Protein AF-B0D7U7-F1 (afdb_monomer)

Radius of gyration: 21.38 Å; Cα contacts (8 Å, |Δi|>4): 33; chains: 1; bounding box: 40×20×66 Å

pLDDT: mean 74.27, std 16.55, range [38.91, 92.75]

Mean predicted aligned error: 14.54 Å

Secondary structure (DSSP, 8-state):
-HHHHHHHHHHHHHHHTTT-HHHHHHHHTT-HHHHHHHHHHHTTS---SS-------TT--S--------------

Sequence (76 aa):
MSATLSYDLLLRILDHFRDDHTTLYSYSLVNWEFNRAASKILYSRAVLSPPFQRVLDLRNTGIPVQVFRTSLQSKP

Structure (mmCIF, N/CA/C/O backbone):
data_AF-B0D7U7-F1
#
_entry.id   AF-B0D7U7-F1
#
loop_
_atom_site.group_PDB
_atom_site.id
_atom_site.type_symbol
_atom_site.label_atom_id
_atom_site.label_alt_id
_atom_site.label_comp_id
_atom_site.label_asym_id
_atom_site.label_entity_id
_atom_site.label_seq_id
_atom_site.pdbx_PDB_ins_code
_atom_site.Cartn_x
_atom_site.Cartn_y
_atom_site.Cartn_z
_atom_site.occupancy
_atom_site.B_iso_or_equiv
_atom_site.auth_seq_id
_atom_site.auth_comp_id
_atom_site.auth_asym_id
_atom_site.auth_atom_id
_atom_site.pdbx_PDB_model_num
ATOM 1 N N . MET A 1 1 ? 3.498 -6.519 -25.430 1.00 50.56 1 MET A N 1
ATOM 2 C CA . MET A 1 1 ? 3.325 -7.758 -24.634 1.00 50.56 1 MET A CA 1
ATOM 3 C C . MET A 1 1 ? 4.156 -7.777 -23.344 1.00 50.56 1 MET A C 1
ATOM 5 O O . MET A 1 1 ? 3.700 -8.383 -22.392 1.00 50.56 1 MET A O 1
ATOM 9 N N . SER A 1 2 ? 5.311 -7.096 -23.257 1.00 63.50 2 SER A N 1
ATOM 10 C CA . SER A 1 2 ? 6.128 -7.033 -22.021 1.00 63.50 2 SER A CA 1
ATOM 11 C C . SER A 1 2 ? 5.501 -6.199 -20.879 1.00 63.50 2 SER A C 1
ATOM 13 O O . SER A 1 2 ? 5.500 -6.636 -19.733 1.00 63.50 2 SER A O 1
ATOM 15 N N . 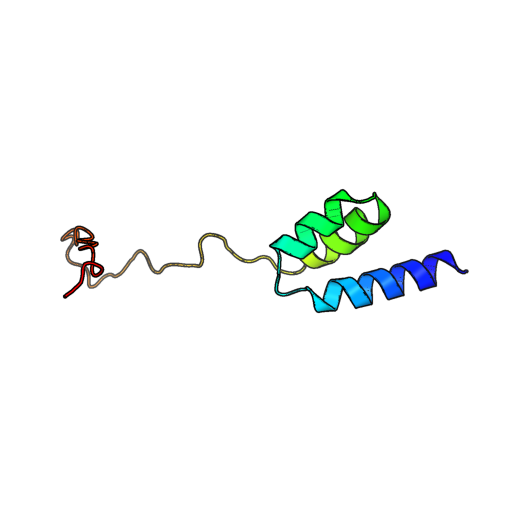ALA A 1 3 ? 4.878 -5.054 -21.196 1.00 68.50 3 ALA A N 1
ATOM 16 C CA . ALA A 1 3 ? 4.347 -4.116 -20.194 1.00 68.50 3 ALA A CA 1
ATOM 17 C C . ALA A 1 3 ? 3.261 -4.708 -19.268 1.00 68.50 3 ALA A C 1
ATOM 19 O O . ALA A 1 3 ? 3.154 -4.342 -18.100 1.00 68.50 3 ALA A O 1
ATOM 20 N N . THR A 1 4 ? 2.460 -5.644 -19.778 1.00 75.50 4 THR A N 1
ATOM 21 C CA . THR A 1 4 ? 1.406 -6.309 -19.003 1.00 75.50 4 THR A CA 1
ATOM 22 C C . THR A 1 4 ? 2.004 -7.244 -17.953 1.00 75.50 4 THR A C 1
ATOM 24 O O . THR A 1 4 ? 1.595 -7.220 -16.798 1.00 75.50 4 THR A O 1
ATOM 27 N N . LEU A 1 5 ? 3.046 -7.991 -18.330 1.00 79.38 5 LEU A N 1
ATOM 28 C CA . LEU A 1 5 ? 3.735 -8.924 -17.441 1.00 79.38 5 LEU A CA 1
ATOM 29 C C . LEU A 1 5 ? 4.496 -8.194 -16.325 1.00 79.38 5 LEU A C 1
ATOM 31 O O . LEU A 1 5 ? 4.501 -8.647 -15.182 1.00 79.38 5 LEU A O 1
ATOM 35 N N . SER A 1 6 ? 5.092 -7.035 -16.629 1.00 85.25 6 SER A N 1
ATOM 36 C CA . SER A 1 6 ? 5.718 -6.190 -15.606 1.00 85.25 6 SER A CA 1
ATOM 37 C C . SER A 1 6 ? 4.702 -5.630 -14.612 1.00 85.25 6 SER A C 1
ATOM 39 O O . SER A 1 6 ? 4.983 -5.611 -13.417 1.00 85.25 6 SER A O 1
ATOM 41 N N . TYR A 1 7 ? 3.518 -5.220 -15.078 1.00 88.12 7 TYR A N 1
ATOM 42 C CA . TYR A 1 7 ? 2.460 -4.722 -14.199 1.00 88.12 7 TYR A CA 1
ATOM 43 C C . TYR A 1 7 ? 1.932 -5.823 -13.270 1.00 88.12 7 TYR A C 1
ATOM 45 O O . TYR A 1 7 ? 1.799 -5.596 -12.068 1.00 88.12 7 TYR A O 1
ATOM 53 N N . ASP A 1 8 ? 1.707 -7.032 -13.792 1.00 88.88 8 ASP A N 1
ATOM 54 C CA . ASP A 1 8 ? 1.229 -8.171 -12.999 1.00 88.88 8 ASP A CA 1
ATOM 55 C C . ASP A 1 8 ? 2.244 -8.605 -11.930 1.00 88.88 8 ASP A C 1
ATOM 57 O O . ASP A 1 8 ? 1.865 -8.883 -10.789 1.00 88.88 8 ASP A O 1
ATOM 61 N N . LEU A 1 9 ? 3.542 -8.606 -12.260 1.00 90.38 9 LEU A N 1
ATOM 62 C CA . LEU A 1 9 ? 4.609 -8.858 -11.285 1.00 90.38 9 LEU A CA 1
ATOM 63 C C . LEU A 1 9 ? 4.647 -7.789 -10.192 1.00 90.38 9 LEU A C 1
ATOM 65 O O . LEU A 1 9 ? 4.747 -8.118 -9.011 1.00 90.38 9 LEU A O 1
ATOM 69 N N . LEU A 1 10 ? 4.540 -6.518 -10.572 1.00 90.00 10 LEU A N 1
ATOM 70 C CA . LEU A 1 10 ? 4.559 -5.394 -9.638 1.00 90.00 10 LEU A CA 1
ATOM 71 C C . LEU A 1 10 ? 3.361 -5.470 -8.678 1.00 90.00 10 LEU A C 1
ATOM 73 O O . LEU A 1 10 ? 3.518 -5.300 -7.469 1.00 90.00 10 LEU A O 1
ATOM 77 N N . LEU A 1 11 ? 2.187 -5.835 -9.194 1.00 90.88 11 LEU A N 1
ATOM 78 C CA . LEU A 1 11 ? 0.983 -6.065 -8.399 1.00 90.88 11 LEU A CA 1
ATOM 79 C C . LEU A 1 11 ? 1.166 -7.245 -7.433 1.00 90.88 11 LEU A C 1
ATOM 81 O O . LEU A 1 11 ? 0.830 -7.121 -6.260 1.00 90.88 11 LEU A O 1
ATOM 85 N N . ARG A 1 12 ? 1.766 -8.355 -7.886 1.00 91.50 12 ARG A N 1
ATOM 86 C CA . ARG A 1 12 ? 2.062 -9.524 -7.040 1.00 91.50 12 ARG A CA 1
ATOM 87 C C . ARG A 1 12 ? 3.029 -9.196 -5.900 1.00 91.50 12 ARG A C 1
ATOM 89 O O . ARG A 1 12 ? 2.846 -9.700 -4.796 1.00 91.50 12 ARG A O 1
ATOM 96 N N . ILE A 1 13 ? 4.043 -8.371 -6.161 1.00 89.81 13 ILE A N 1
ATOM 97 C CA . ILE A 1 13 ? 5.004 -7.922 -5.145 1.00 89.81 13 ILE A CA 1
ATOM 98 C C . ILE A 1 13 ? 4.307 -7.023 -4.123 1.00 89.81 13 ILE A C 1
ATOM 100 O O . ILE A 1 13 ? 4.425 -7.262 -2.925 1.00 89.81 13 ILE A O 1
ATOM 104 N N . LEU A 1 14 ? 3.547 -6.022 -4.578 1.00 90.31 14 LEU A N 1
ATOM 105 C CA . LEU A 1 14 ? 2.831 -5.109 -3.683 1.00 90.31 14 LEU A CA 1
ATOM 106 C C . LEU A 1 14 ? 1.756 -5.827 -2.852 1.00 90.31 14 LEU A C 1
ATOM 108 O O . LEU A 1 14 ? 1.536 -5.457 -1.704 1.00 90.31 14 LEU A O 1
ATOM 112 N N . ASP A 1 15 ? 1.119 -6.873 -3.386 1.00 89.75 15 ASP A N 1
ATOM 113 C CA . ASP A 1 15 ? 0.123 -7.666 -2.650 1.00 89.75 15 ASP A CA 1
ATOM 114 C C . ASP A 1 15 ? 0.739 -8.391 -1.439 1.00 89.75 15 ASP A C 1
ATOM 116 O O . ASP A 1 15 ? 0.059 -8.631 -0.444 1.00 89.75 15 ASP A O 1
ATOM 120 N N . HIS A 1 16 ? 2.050 -8.662 -1.455 1.00 90.31 16 HIS A N 1
ATOM 121 C CA . HIS A 1 16 ? 2.754 -9.195 -0.286 1.00 90.31 16 HIS A CA 1
ATOM 122 C C . HIS A 1 16 ? 2.828 -8.190 0.877 1.00 90.31 16 HIS A C 1
ATOM 124 O O . HIS A 1 16 ? 2.862 -8.591 2.037 1.00 90.31 16 HIS A O 1
ATOM 130 N N . PHE A 1 17 ? 2.795 -6.889 0.580 1.00 87.50 17 PHE A N 1
ATOM 131 C CA . PHE A 1 17 ? 2.822 -5.803 1.566 1.00 87.50 17 PHE A CA 1
ATOM 132 C C . PHE A 1 17 ? 1.421 -5.316 1.954 1.00 87.50 17 PHE A C 1
ATOM 134 O O . PHE A 1 17 ? 1.281 -4.265 2.571 1.00 87.50 17 PHE A O 1
ATOM 141 N N . ARG A 1 18 ? 0.366 -6.067 1.614 1.00 84.25 18 ARG A N 1
ATOM 142 C CA . ARG A 1 18 ? -1.034 -5.659 1.808 1.00 84.25 18 ARG A CA 1
ATOM 143 C C . ARG A 1 18 ? -1.383 -5.222 3.231 1.00 84.25 18 ARG A C 1
ATOM 145 O O . ARG A 1 18 ? -2.234 -4.349 3.400 1.00 84.25 18 ARG A O 1
ATOM 152 N N . ASP A 1 19 ? -0.766 -5.829 4.238 1.00 84.69 19 ASP A N 1
ATOM 153 C CA . ASP A 1 19 ? -1.062 -5.519 5.636 1.00 84.69 19 ASP A CA 1
ATOM 154 C C . ASP A 1 19 ? -0.273 -4.298 6.155 1.00 84.69 19 ASP A C 1
ATOM 156 O O . ASP A 1 19 ? -0.718 -3.645 7.100 1.00 84.69 19 ASP A O 1
ATOM 160 N N . ASP A 1 20 ? 0.822 -3.905 5.493 1.00 87.44 20 ASP A N 1
ATOM 161 C CA . ASP A 1 20 ? 1.583 -2.695 5.817 1.00 87.44 20 ASP A CA 1
ATOM 162 C C . ASP A 1 20 ? 1.204 -1.534 4.883 1.00 87.44 20 ASP A C 1
ATOM 164 O O . ASP A 1 20 ? 1.778 -1.286 3.821 1.00 87.44 20 ASP A O 1
ATOM 168 N N . HIS A 1 21 ? 0.200 -0.777 5.323 1.00 83.12 21 HIS A N 1
ATOM 169 C CA . HIS A 1 21 ? -0.310 0.381 4.589 1.00 83.12 21 HIS A CA 1
ATOM 170 C C . HIS A 1 21 ? 0.737 1.492 4.445 1.00 83.12 21 HIS A C 1
ATOM 172 O O . HIS A 1 21 ? 0.667 2.279 3.500 1.00 83.12 21 HIS A O 1
ATOM 178 N N . THR A 1 22 ? 1.707 1.564 5.360 1.00 87.56 22 THR A N 1
ATOM 179 C CA . THR A 1 22 ? 2.707 2.634 5.373 1.00 87.56 22 THR A CA 1
ATOM 180 C C . THR A 1 22 ? 3.708 2.428 4.246 1.00 87.56 22 THR A C 1
ATOM 182 O O . THR A 1 22 ? 3.957 3.352 3.471 1.00 87.56 22 THR A O 1
ATOM 185 N N . THR A 1 23 ? 4.231 1.208 4.092 1.00 89.50 23 THR A N 1
ATOM 186 C CA . THR A 1 23 ? 5.126 0.882 2.970 1.00 89.50 23 THR A CA 1
ATOM 187 C C . THR A 1 23 ? 4.402 0.942 1.632 1.00 89.50 23 THR A C 1
ATOM 189 O O . THR A 1 23 ? 4.946 1.508 0.682 1.00 89.50 23 THR A O 1
ATOM 192 N N . LEU A 1 24 ? 3.161 0.451 1.538 1.00 89.00 24 LEU A N 1
ATOM 193 C CA . LEU A 1 24 ? 2.357 0.589 0.316 1.00 89.00 24 LEU A CA 1
ATOM 194 C C . LEU A 1 24 ? 2.148 2.052 -0.091 1.00 89.00 24 LEU A C 1
ATOM 196 O O . LEU A 1 24 ? 2.250 2.386 -1.275 1.00 89.00 24 LEU A O 1
ATOM 200 N N . TYR A 1 25 ? 1.898 2.932 0.881 1.00 89.25 25 TYR A N 1
ATOM 201 C CA . TYR A 1 25 ? 1.806 4.366 0.635 1.00 89.25 25 TYR A CA 1
ATOM 202 C C . TYR A 1 25 ? 3.132 4.932 0.118 1.00 89.25 25 TYR A C 1
ATOM 204 O O . TYR A 1 25 ? 3.134 5.617 -0.903 1.00 89.25 25 TYR A O 1
ATOM 212 N N . SER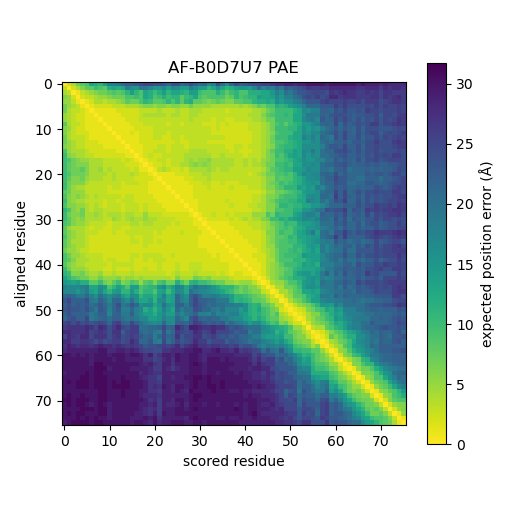 A 1 26 ? 4.266 4.590 0.737 1.00 91.81 26 SER A N 1
ATOM 213 C CA . SER A 1 26 ? 5.587 5.013 0.257 1.00 91.81 26 SER A CA 1
ATOM 214 C C . SER A 1 26 ? 5.859 4.571 -1.184 1.00 91.81 26 SER A C 1
ATOM 216 O O . SER A 1 26 ? 6.332 5.375 -1.987 1.00 91.81 26 SER A O 1
ATOM 218 N N . TYR A 1 27 ? 5.505 3.336 -1.552 1.00 90.31 27 TYR A N 1
ATOM 219 C CA . TYR A 1 27 ? 5.667 2.853 -2.926 1.00 90.31 27 TYR A CA 1
ATOM 220 C C . TYR A 1 27 ? 4.797 3.617 -3.925 1.00 90.31 27 TYR A C 1
ATOM 222 O O . TYR A 1 27 ? 5.247 3.896 -5.036 1.00 90.31 27 TYR A O 1
ATOM 230 N N . SER A 1 28 ? 3.590 4.028 -3.528 1.00 89.62 28 SER A N 1
ATOM 231 C CA . SER A 1 28 ? 2.684 4.791 -4.394 1.00 89.62 28 SER A CA 1
ATOM 232 C C . SER A 1 28 ? 3.233 6.158 -4.832 1.00 89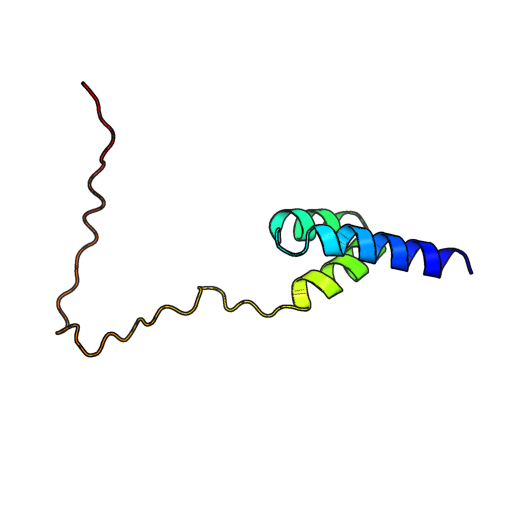.62 28 SER A C 1
ATOM 234 O O . SER A 1 28 ? 2.731 6.729 -5.800 1.00 89.62 28 SER A O 1
ATOM 236 N N . LEU A 1 29 ? 4.261 6.678 -4.151 1.00 92.75 29 LEU A N 1
ATOM 237 C CA . LEU A 1 29 ? 4.870 7.982 -4.431 1.00 92.75 29 LEU A CA 1
ATOM 238 C C . LEU A 1 29 ? 6.032 7.920 -5.435 1.00 92.75 29 LEU A C 1
ATOM 240 O O . LEU A 1 29 ? 6.502 8.963 -5.878 1.00 92.75 29 LEU A O 1
ATOM 244 N N . VAL A 1 30 ? 6.506 6.724 -5.801 1.00 91.81 30 VAL A N 1
ATOM 245 C CA . VAL A 1 30 ? 7.714 6.559 -6.630 1.00 91.81 30 VAL A CA 1
ATOM 246 C C . VAL A 1 30 ? 7.467 6.936 -8.093 1.00 91.81 30 VAL A C 1
ATOM 248 O O . VAL A 1 30 ? 8.256 7.660 -8.693 1.00 91.81 30 VAL A O 1
ATOM 251 N N . ASN A 1 31 ? 6.395 6.412 -8.694 1.00 91.50 31 ASN A N 1
ATOM 252 C CA . ASN A 1 31 ? 6.040 6.648 -10.095 1.00 91.50 31 ASN A CA 1
ATOM 253 C C . ASN A 1 31 ? 4.548 6.362 -10.329 1.00 91.50 31 ASN A C 1
ATOM 255 O O . ASN A 1 31 ? 3.920 5.656 -9.542 1.00 91.50 31 ASN A O 1
ATOM 259 N N . TRP A 1 32 ? 3.996 6.835 -11.446 1.00 90.12 32 TRP A N 1
ATOM 2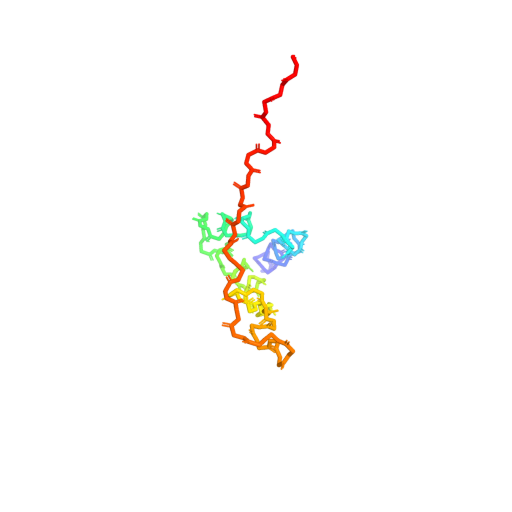60 C CA . TRP A 1 32 ? 2.600 6.645 -11.837 1.00 90.12 32 TRP A CA 1
ATOM 261 C C . TRP A 1 32 ? 2.188 5.166 -11.949 1.00 90.12 32 TRP A C 1
ATOM 263 O O . TRP A 1 32 ? 1.081 4.818 -11.548 1.00 90.12 32 TRP A O 1
ATOM 273 N N . GLU A 1 33 ? 3.072 4.275 -12.411 1.00 89.44 33 GLU A N 1
ATOM 274 C CA . GLU A 1 33 ? 2.793 2.827 -12.473 1.00 89.44 33 GLU A CA 1
ATOM 275 C C . GLU A 1 33 ? 2.687 2.196 -11.078 1.00 89.44 33 GLU A C 1
ATOM 277 O O . GLU A 1 33 ? 1.767 1.423 -10.800 1.00 89.44 33 GLU A O 1
ATOM 282 N N . PHE A 1 34 ? 3.594 2.574 -10.170 1.00 90.06 34 PHE A N 1
ATOM 283 C CA . PHE A 1 34 ? 3.539 2.146 -8.773 1.00 90.06 34 PHE A CA 1
ATOM 284 C C . PHE A 1 34 ? 2.321 2.725 -8.066 1.00 90.06 34 PHE A C 1
ATOM 286 O O . PHE A 1 34 ? 1.659 2.009 -7.325 1.00 90.06 34 PHE A O 1
ATOM 293 N N . ASN A 1 35 ? 1.991 3.988 -8.332 1.00 92.25 35 ASN A N 1
ATOM 294 C CA . ASN A 1 35 ? 0.787 4.627 -7.826 1.00 92.25 35 ASN A CA 1
ATOM 295 C C . ASN A 1 35 ? -0.455 3.837 -8.250 1.00 92.25 35 ASN A C 1
ATOM 297 O O . ASN A 1 35 ? -1.223 3.382 -7.407 1.00 92.25 35 ASN A O 1
ATOM 301 N N . ARG A 1 36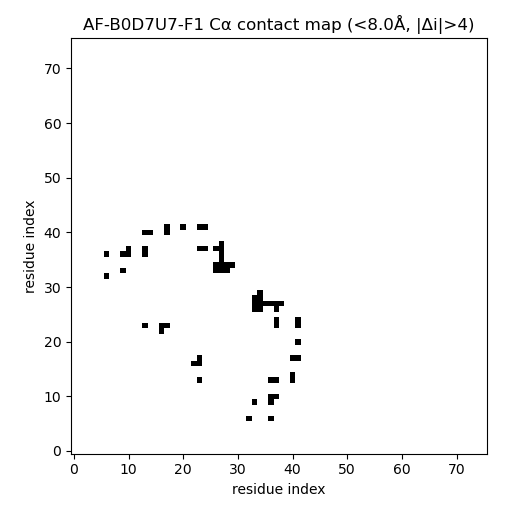 ? -0.584 3.556 -9.549 1.00 91.12 36 ARG A N 1
ATOM 302 C CA . ARG A 1 36 ? -1.708 2.805 -10.114 1.00 91.12 36 ARG A CA 1
ATOM 303 C C . ARG A 1 36 ? -1.854 1.411 -9.500 1.00 91.12 36 ARG A C 1
ATOM 305 O O . ARG A 1 36 ? -2.976 0.982 -9.227 1.00 91.12 36 ARG A O 1
ATOM 312 N N . ALA A 1 37 ? -0.753 0.690 -9.293 1.00 91.12 37 ALA A N 1
ATOM 313 C CA . ALA A 1 37 ? -0.778 -0.641 -8.687 1.00 91.12 37 ALA A CA 1
ATOM 314 C C . ALA A 1 37 ? -1.040 -0.595 -7.168 1.00 91.12 37 ALA A C 1
ATOM 316 O O . ALA A 1 37 ? -1.901 -1.322 -6.670 1.00 91.12 37 ALA A O 1
ATOM 317 N N . ALA A 1 38 ? -0.361 0.293 -6.440 1.00 90.88 38 ALA A N 1
ATOM 318 C CA . ALA A 1 38 ? -0.491 0.433 -4.992 1.00 90.88 38 ALA A CA 1
ATOM 319 C C . ALA A 1 38 ? -1.877 0.945 -4.591 1.00 90.88 38 ALA A C 1
ATOM 321 O O . ALA A 1 38 ? -2.481 0.388 -3.680 1.00 90.88 38 ALA A O 1
ATOM 322 N N . SER A 1 39 ? -2.439 1.928 -5.302 1.00 89.19 39 SER A N 1
ATOM 323 C CA . SER A 1 39 ? -3.792 2.438 -5.046 1.00 89.19 39 SER A CA 1
ATOM 324 C C . SER A 1 39 ? -4.853 1.349 -5.176 1.00 89.19 39 SER A C 1
ATOM 326 O O . SER A 1 39 ? -5.773 1.295 -4.364 1.00 89.19 39 SER A O 1
ATOM 328 N N . LYS A 1 40 ? -4.713 0.435 -6.145 1.00 89.81 40 LYS A N 1
ATOM 329 C CA . LYS A 1 40 ? -5.636 -0.698 -6.288 1.00 89.81 40 LYS A CA 1
ATOM 330 C C . LYS A 1 40 ? -5.651 -1.577 -5.035 1.00 89.81 40 LYS A C 1
ATOM 332 O O . LYS A 1 40 ? -6.711 -2.061 -4.658 1.00 89.81 40 LYS A O 1
ATOM 337 N N . ILE A 1 41 ? -4.500 -1.770 -4.394 1.00 88.94 41 ILE A N 1
ATOM 338 C CA . ILE A 1 41 ? -4.358 -2.605 -3.194 1.00 88.94 41 ILE A CA 1
ATOM 339 C C . ILE A 1 41 ? -4.786 -1.829 -1.946 1.00 88.94 41 ILE A C 1
ATOM 341 O O . ILE 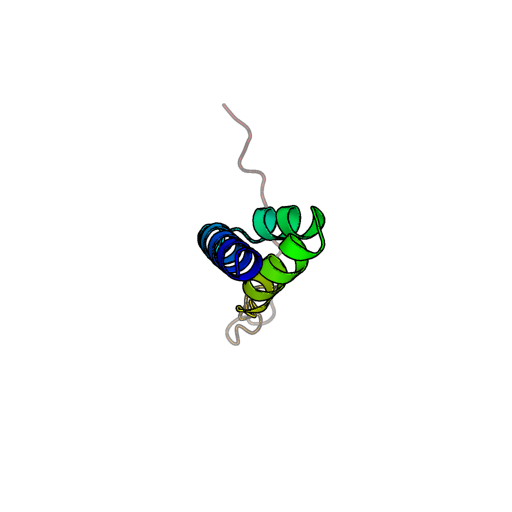A 1 41 ? -5.626 -2.330 -1.197 1.00 88.94 41 ILE A O 1
ATOM 345 N N . LEU A 1 42 ? -4.295 -0.596 -1.775 1.00 86.75 42 LEU A N 1
ATOM 346 C CA . LEU A 1 42 ? -4.633 0.312 -0.672 1.00 86.75 42 LEU A CA 1
ATOM 347 C C . LEU A 1 42 ? -6.145 0.510 -0.545 1.00 86.75 42 LEU A C 1
ATOM 349 O O . LEU A 1 42 ? -6.695 0.395 0.544 1.00 86.75 42 LEU A O 1
ATOM 353 N N . TYR A 1 43 ? -6.832 0.741 -1.664 1.00 84.31 43 TYR A N 1
ATOM 354 C CA . TYR A 1 43 ? -8.280 0.952 -1.676 1.00 84.31 43 TYR A CA 1
ATOM 355 C C . TYR A 1 43 ? -9.092 -0.335 -1.895 1.00 84.31 43 TYR A C 1
ATOM 357 O O . TYR A 1 43 ? -10.319 -0.278 -1.917 1.00 84.31 43 TYR A O 1
ATOM 365 N N . SER A 1 44 ? -8.453 -1.510 -2.016 1.00 84.38 44 SER A N 1
ATOM 366 C CA . SER A 1 44 ? -9.178 -2.796 -2.069 1.00 84.38 44 SER A CA 1
ATOM 367 C C . SER A 1 44 ? -9.837 -3.157 -0.738 1.00 84.38 44 SER A C 1
ATOM 369 O O . SER A 1 44 ? -10.800 -3.923 -0.706 1.00 84.38 44 SER A O 1
ATOM 371 N N . ARG A 1 45 ? -9.301 -2.641 0.373 1.00 72.06 45 ARG A N 1
ATOM 372 C CA . ARG A 1 45 ? -9.836 -2.832 1.719 1.00 72.06 45 ARG A CA 1
ATOM 373 C C . ARG A 1 45 ? -10.232 -1.479 2.282 1.00 72.06 45 ARG A C 1
ATOM 375 O O . ARG A 1 45 ? -9.386 -0.658 2.606 1.00 72.06 45 ARG A O 1
ATOM 382 N N . ALA A 1 46 ? -11.530 -1.275 2.455 1.00 64.81 46 ALA A N 1
ATOM 383 C CA . ALA A 1 46 ? -12.027 -0.188 3.278 1.00 64.81 46 ALA A CA 1
ATOM 384 C C . ALA A 1 46 ? -11.867 -0.589 4.752 1.00 64.81 46 ALA A C 1
ATOM 386 O O . ALA A 1 46 ? -12.688 -1.326 5.297 1.00 64.81 46 ALA A O 1
ATOM 387 N N . VAL A 1 47 ? -10.784 -0.146 5.390 1.00 64.62 47 VAL A N 1
ATOM 388 C CA . VAL A 1 47 ? -10.667 -0.200 6.851 1.00 64.62 47 VAL A CA 1
ATOM 389 C C . VAL A 1 47 ? -11.280 1.084 7.398 1.00 64.62 47 VAL A C 1
ATOM 391 O O . VAL A 1 47 ? -10.829 2.180 7.073 1.00 64.62 47 VAL A O 1
ATOM 394 N N . LEU A 1 48 ? -12.327 0.959 8.214 1.00 61.75 48 LEU A N 1
ATOM 395 C CA . LEU A 1 48 ? -12.860 2.093 8.965 1.00 61.75 48 LEU A CA 1
ATOM 396 C C . LEU A 1 48 ? -11.771 2.567 9.939 1.00 61.75 48 LEU A C 1
ATOM 398 O O . LEU A 1 48 ? -11.351 1.804 10.809 1.00 61.75 48 LEU A O 1
ATOM 402 N N . SER A 1 49 ? -11.291 3.800 9.753 1.00 62.53 49 SER A N 1
ATOM 403 C CA . SER A 1 49 ? -10.402 4.482 10.694 1.00 62.53 49 SER A CA 1
ATOM 404 C C . SER A 1 49 ? -11.132 5.703 11.263 1.00 62.53 49 SER A C 1
ATOM 406 O O . SER A 1 49 ? -11.547 6.562 10.481 1.00 62.53 49 SER A O 1
ATOM 408 N N . PRO A 1 50 ? -11.320 5.794 12.591 1.00 65.81 50 PRO A N 1
ATOM 409 C CA . PRO A 1 50 ? -10.792 4.890 13.614 1.00 65.81 50 PRO A CA 1
ATOM 410 C C . PRO A 1 50 ? -11.448 3.495 13.577 1.00 65.81 50 PRO A C 1
ATOM 412 O O . PRO A 1 50 ? -12.589 3.375 13.117 1.00 65.81 50 PRO A O 1
ATOM 415 N N . PRO A 1 51 ? -10.748 2.447 14.069 1.00 66.31 51 PRO A N 1
ATOM 416 C CA . PRO A 1 51 ? -11.347 1.135 14.280 1.00 66.31 51 PRO A CA 1
ATOM 417 C C . PRO A 1 51 ? -12.668 1.311 15.011 1.00 66.31 51 PRO A C 1
ATOM 419 O O . PRO A 1 51 ? -12.739 2.116 15.942 1.00 66.31 51 PRO A O 1
ATOM 422 N N . PHE A 1 52 ? -13.704 0.584 14.593 1.00 66.81 52 PHE A N 1
ATOM 423 C CA . PHE A 1 52 ? -15.008 0.687 15.234 1.00 66.81 52 PHE A CA 1
ATOM 424 C C . PHE A 1 52 ? -14.859 0.449 16.738 1.00 66.81 52 PHE A C 1
ATOM 426 O O . PHE A 1 52 ? -14.653 -0.672 17.205 1.00 66.81 52 PHE A O 1
ATOM 433 N N . GLN A 1 53 ? -14.962 1.530 17.498 1.00 64.38 53 GLN A N 1
ATOM 434 C CA . GLN A 1 53 ? -15.045 1.486 18.937 1.00 64.38 53 GLN A CA 1
ATOM 435 C C . GLN A 1 53 ? -16.535 1.472 19.256 1.00 64.38 53 GLN A C 1
ATOM 437 O O . GLN A 1 53 ? -17.282 2.332 18.786 1.00 64.38 53 GLN A O 1
ATOM 442 N N . ARG A 1 54 ? -16.998 0.499 20.050 1.00 64.88 54 ARG A N 1
ATOM 443 C CA . ARG A 1 54 ? -18.316 0.604 20.691 1.00 64.88 54 ARG A CA 1
ATOM 444 C C . ARG A 1 54 ? -18.226 1.743 21.705 1.00 64.88 54 ARG A C 1
ATOM 446 O O . ARG A 1 54 ? -18.008 1.507 22.884 1.00 64.88 54 ARG A O 1
ATOM 453 N N . VAL A 1 55 ? -18.314 2.985 21.231 1.00 63.59 55 VAL A N 1
ATOM 454 C CA . VAL A 1 55 ? -18.320 4.183 22.084 1.00 63.59 55 VAL A CA 1
ATOM 455 C C . VAL A 1 55 ? -19.597 4.214 22.933 1.00 63.59 55 VAL A C 1
ATOM 457 O O . VAL A 1 55 ? -19.624 4.828 23.993 1.00 63.59 55 VAL A O 1
ATOM 460 N N . LEU A 1 56 ? -20.640 3.490 22.515 1.00 59.94 56 LEU A N 1
ATOM 461 C CA . LEU A 1 56 ? -21.879 3.348 23.262 1.00 59.94 56 LEU A CA 1
ATOM 462 C C . LEU A 1 56 ? -21.872 2.060 24.093 1.00 59.94 56 LEU A C 1
ATOM 464 O O . LEU A 1 56 ? -22.425 1.034 23.692 1.00 59.94 56 LEU A O 1
ATOM 468 N N . ASP A 1 57 ? -21.234 2.117 25.258 1.00 63.69 57 ASP A N 1
ATOM 469 C CA . ASP A 1 57 ? -21.500 1.148 26.316 1.00 63.69 57 ASP A CA 1
ATOM 470 C C . ASP A 1 57 ? -22.747 1.608 27.084 1.00 63.69 57 ASP A C 1
ATOM 472 O O . ASP A 1 57 ? -22.683 2.512 27.911 1.00 63.69 57 ASP A O 1
ATOM 476 N N . LEU A 1 58 ? -23.905 1.006 26.792 1.00 61.22 58 LEU A N 1
ATOM 477 C CA . LEU A 1 58 ? -25.180 1.310 27.465 1.00 61.22 58 LEU A CA 1
ATOM 478 C C . LEU A 1 58 ? -25.164 0.964 28.966 1.00 61.22 5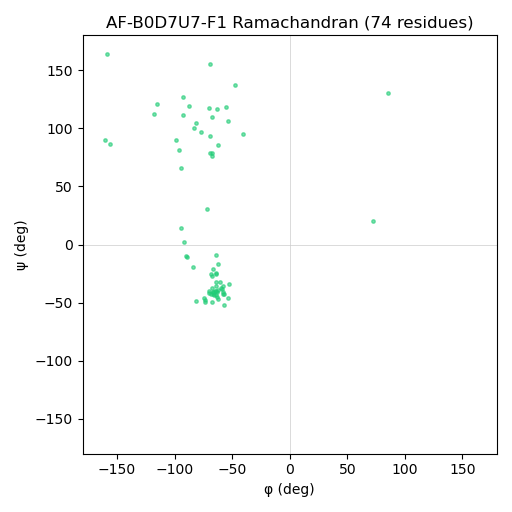8 LEU A C 1
ATOM 480 O O . LEU A 1 58 ? -26.104 1.301 29.682 1.00 61.22 58 LEU A O 1
ATOM 484 N N . ARG A 1 59 ? -24.118 0.274 29.443 1.00 62.28 59 ARG A N 1
ATOM 485 C CA . ARG A 1 59 ? -23.880 0.011 30.868 1.00 62.28 59 ARG A CA 1
ATOM 486 C C . ARG A 1 59 ? -23.056 1.105 31.540 1.00 62.28 59 ARG A C 1
ATOM 488 O O . ARG A 1 59 ? -22.944 1.108 32.762 1.00 62.28 59 ARG A O 1
ATOM 495 N N . ASN A 1 60 ? -22.476 2.021 30.768 1.00 57.62 60 ASN A N 1
ATOM 496 C CA . ASN A 1 60 ? -21.709 3.136 31.291 1.00 57.62 60 ASN A CA 1
ATOM 497 C C . ASN A 1 60 ? -22.681 4.242 31.722 1.00 57.62 60 ASN A C 1
ATOM 499 O O . ASN A 1 60 ? -23.262 4.944 30.897 1.00 57.62 60 ASN A O 1
ATOM 503 N N . THR A 1 61 ? -22.884 4.382 33.029 1.00 59.75 61 THR A N 1
ATOM 504 C CA . THR A 1 61 ? -23.831 5.311 33.670 1.00 59.75 61 THR A CA 1
ATOM 505 C C . THR A 1 61 ? -23.398 6.785 33.595 1.00 59.75 61 THR A C 1
ATOM 507 O O . THR A 1 61 ? -23.693 7.567 34.494 1.00 59.75 61 THR A O 1
ATOM 510 N N . GLY A 1 62 ? -22.682 7.188 32.541 1.00 56.53 62 GLY A N 1
ATOM 511 C CA . GLY A 1 62 ? -22.276 8.577 32.320 1.00 56.53 62 GLY A CA 1
ATOM 512 C C . GLY A 1 62 ? -21.180 9.088 33.259 1.00 56.53 62 GLY A C 1
ATOM 513 O O . GLY A 1 62 ? -21.038 10.300 33.399 1.00 56.53 62 GLY A O 1
ATOM 514 N N . ILE A 1 63 ? -20.397 8.208 33.896 1.00 60.53 63 ILE A N 1
ATOM 515 C CA . ILE A 1 63 ? -19.264 8.633 34.729 1.00 60.53 63 ILE A CA 1
ATOM 516 C C . ILE A 1 63 ? -18.002 8.641 33.853 1.00 60.53 63 ILE A C 1
ATOM 518 O O . ILE A 1 63 ? -17.548 7.575 33.431 1.00 60.53 63 ILE A O 1
ATOM 522 N N . PRO A 1 64 ? -17.418 9.812 33.544 1.00 52.59 64 PRO A N 1
ATOM 523 C CA . PRO A 1 64 ? -16.214 9.880 32.732 1.00 52.59 64 PRO A CA 1
ATOM 524 C C . PRO A 1 64 ? -15.041 9.271 33.506 1.00 52.59 64 PRO A C 1
ATOM 526 O O . PRO A 1 64 ? -14.547 9.849 34.473 1.00 52.59 64 PRO A O 1
ATOM 529 N N . VAL A 1 65 ? -14.572 8.102 33.063 1.00 53.53 65 VAL A N 1
ATOM 530 C CA . VAL A 1 65 ? -13.293 7.541 33.506 1.00 53.53 65 VAL A CA 1
ATOM 531 C C . VAL A 1 65 ? -12.201 8.430 32.924 1.00 53.53 65 VAL A C 1
ATOM 533 O O . VAL A 1 65 ? -11.793 8.279 31.772 1.00 53.53 65 VAL A O 1
ATOM 536 N N . GLN A 1 66 ? -11.763 9.413 33.712 1.00 51.00 66 GLN A N 1
ATOM 537 C CA . GLN A 1 66 ? -10.544 10.149 33.427 1.00 51.00 66 GLN A CA 1
ATOM 538 C C . GLN A 1 66 ? -9.410 9.136 33.304 1.00 51.00 66 GLN A C 1
ATOM 540 O O . GLN A 1 66 ? -9.108 8.382 34.228 1.00 51.00 66 GLN A O 1
ATOM 545 N N . VAL A 1 67 ? -8.824 9.110 32.112 1.00 53.84 67 VAL A N 1
ATOM 546 C CA . VAL A 1 67 ? -7.652 8.327 31.748 1.00 53.84 67 VAL A CA 1
ATOM 547 C C . VAL A 1 67 ? -6.486 8.804 32.615 1.00 53.84 67 VAL A C 1
ATOM 549 O O . VAL A 1 67 ? -5.698 9.657 32.215 1.00 53.84 67 VAL A O 1
ATOM 552 N N . PHE A 1 68 ? -6.360 8.243 33.817 1.00 47.72 68 PHE A N 1
ATOM 553 C CA . PHE A 1 68 ? -5.108 8.223 34.561 1.00 47.72 68 PHE A CA 1
ATOM 554 C C . PHE A 1 68 ? -4.154 7.291 33.809 1.00 47.72 68 PHE A C 1
ATOM 556 O O . PHE A 1 68 ? -3.947 6.136 34.171 1.00 47.72 68 PHE A O 1
ATOM 563 N N . ARG A 1 69 ? -3.567 7.802 32.720 1.00 46.59 69 ARG A N 1
ATOM 564 C CA . ARG A 1 69 ? -2.277 7.321 32.221 1.00 46.59 69 ARG A CA 1
ATOM 565 C C . ARG A 1 69 ? -1.234 7.726 33.259 1.00 46.59 69 ARG A C 1
ATOM 567 O O . ARG A 1 69 ? -0.522 8.711 33.092 1.00 46.59 69 ARG A O 1
ATOM 574 N N . THR A 1 70 ? -1.185 6.999 34.369 1.00 43.31 70 THR A N 1
ATOM 575 C CA . THR A 1 70 ? -0.040 7.053 35.264 1.00 43.31 70 THR A CA 1
ATOM 576 C C . THR A 1 70 ? 1.121 6.379 34.551 1.00 43.31 70 THR A C 1
ATOM 578 O O . THR A 1 70 ? 1.088 5.211 34.167 1.00 43.31 70 THR A O 1
ATOM 581 N N . SER A 1 71 ? 2.136 7.195 34.316 1.00 47.94 71 SER A N 1
ATOM 582 C CA . SER A 1 71 ? 3.510 6.833 34.024 1.00 47.94 71 SER A CA 1
ATOM 583 C C . SER A 1 71 ? 3.976 5.662 34.896 1.00 47.94 71 SER A C 1
ATOM 585 O O . SER A 1 71 ? 4.442 5.854 36.016 1.00 47.94 71 SER A O 1
ATOM 587 N N . LEU A 1 72 ? 3.885 4.445 34.366 1.00 53.28 72 LEU A N 1
ATOM 588 C CA . LEU A 1 72 ? 4.608 3.278 34.865 1.00 53.28 72 LEU A CA 1
ATOM 589 C C . LEU A 1 72 ? 5.903 3.118 34.063 1.00 53.28 72 LEU A C 1
ATOM 591 O O . LEU A 1 72 ? 6.059 2.156 33.325 1.00 53.28 72 LEU A O 1
ATOM 595 N N . GLN A 1 73 ? 6.819 4.082 34.195 1.00 48.84 73 GLN A N 1
ATOM 596 C CA . GLN A 1 73 ? 8.258 3.877 33.979 1.00 48.84 73 GLN A CA 1
ATOM 597 C C . GLN A 1 73 ? 9.078 4.930 34.747 1.00 48.84 73 GLN A C 1
ATOM 599 O O . GLN A 1 73 ? 9.469 5.957 34.204 1.00 48.84 73 GLN A O 1
ATOM 604 N N . SER A 1 74 ? 9.364 4.646 36.018 1.00 43.03 74 SER A N 1
ATOM 605 C CA . SER A 1 74 ? 10.615 5.026 36.697 1.00 43.03 74 SER A CA 1
ATOM 606 C C . SER A 1 74 ? 10.760 4.113 37.926 1.00 43.03 74 SER A C 1
ATOM 608 O O . SER A 1 74 ? 10.028 4.284 38.894 1.00 43.03 74 SER A O 1
ATOM 610 N N . LYS A 1 75 ? 11.411 2.952 37.777 1.00 38.91 75 LYS A N 1
ATOM 611 C CA . LYS A 1 75 ? 12.835 2.689 38.083 1.00 38.91 75 LYS A CA 1
ATOM 612 C C . LYS A 1 75 ? 13.045 2.328 39.571 1.00 38.91 75 LYS A C 1
ATOM 614 O O . LYS A 1 75 ? 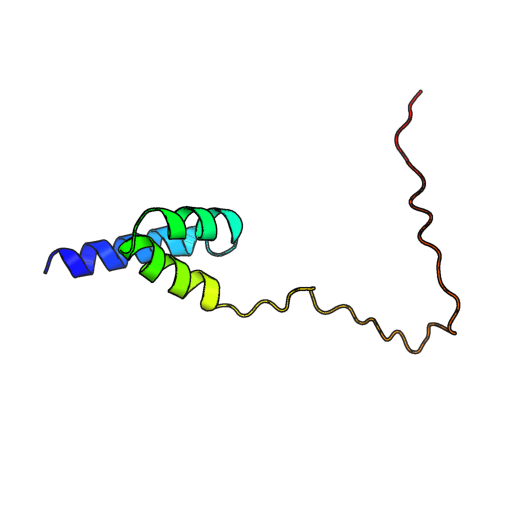12.589 3.086 40.420 1.00 38.91 75 LYS A O 1
ATOM 619 N N . PRO A 1 76 ? 13.754 1.235 39.895 1.00 54.03 76 PRO A N 1
ATOM 620 C CA . PRO A 1 76 ? 14.690 1.212 41.014 1.00 54.03 76 PRO A CA 1
ATOM 621 C C . PRO A 1 76 ? 16.084 1.672 40.555 1.00 54.03 76 PRO A C 1
ATOM 623 O O . PRO A 1 76 ? 16.592 1.148 39.536 1.00 54.03 76 PRO A O 1
#
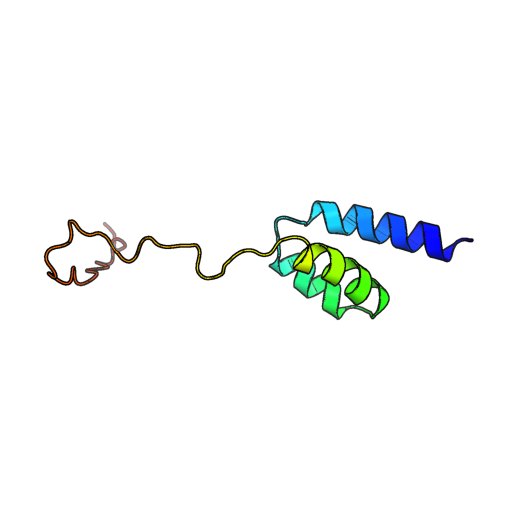
Organism: Laccaria bicolor (strain S238N-H82 / ATCC MYA-4686) (NCBI:txid486041)

Solvent-accessible surface area (backbone atoms only — not comparable to full-atom values): 5020 Å² total; per-residue (Å²): 123,65,70,61,56,55,51,53,50,51,41,57,57,53,58,74,42,64,87,43,61,66,61,43,52,58,48,30,70,75,41,71,69,41,24,60,46,33,49,56,56,62,66,68,53,87,74,67,80,72,66,89,66,80,81,76,51,90,82,60,88,78,71,83,79,74,81,77,79,70,82,88,81,80,82,136

Foldseek 3Di:
DVVVVVLVVLLVVLLVCLVPLPVLVVQLPPDVSSVVSSVCSNVVDDQDPVHDDPPDPVPPPPDDPDPPPPDPDDDD